Protein 1SSC (pdb70)

GO terms:
  GO:0005515 protein binding (F, IPI)

Foldseek 3Di:
DQDPVNLCCLQAEDQPDQAQDDQCRLQ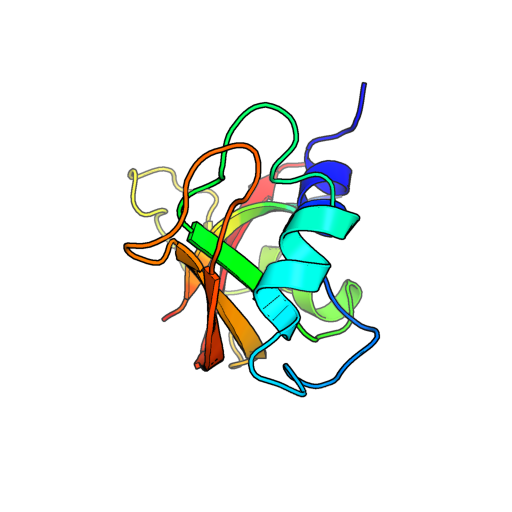VSCVVSCVPVPHAPFKGKHFHDDPVLVVCQQVAAFDADPVRDGQKGKRPFWTWMKMWGFDPPADPPSTDTTIDIDTGIDIDGDDD/DDDDDDDDDDD

Radius of gyration: 14.17 Å; Cα contacts (8 Å, |Δi|>4): 266; chains: 2; bounding box: 30×41×29 Å

Solvent-accessible surface area: 6797 Å² total; per-residue (Å²): 251,84,88,53,33,40,95,3,72,65,26,11,12,5,71,100,52,98,36,22,109,56,92,71,12,0,52,112,27,0,105,82,59,74,18,7,92,133,159,16,48,67,61,3,10,0,0,11,43,55,55,68,75,0,66,43,0,7,95,46,101,84,39,68,8,146,104,52,90,104,34,0,31,37,1,138,71,70,15,15,0,0,26,0,119,63,50,91,99,21,161,108,83,118,22,23,12,135,25,66,70,19,100,82,48,0,17,0,5,1,91,95,155,89,29,4,33,74,23,14,32,35,102

Structure (mmCIF, N/CA/C/O backbone):
data_1SSC
#
_entry.id   1SSC
#
_cell.length_a   30.360
_cell.length_b   38.340
_cell.length_c   53.550
_cell.angle_alpha   90.00
_cell.angle_beta   106.35
_cell.angle_gamma   90.00
#
_symmetry.space_group_name_H-M   'P 1 21 1'
#
loop_
_entity.id
_entity.type
_entity.pdbx_description
1 polymer 'RIBONUCLEASE A'
2 polymer 'RIBONUCLEASE A'
3 non-polymer 'PHOSPHATE ION'
4 water water
#
loop_
_atom_site.group_PDB
_atom_site.id
_atom_site.type_symbol
_atom_site.label_atom_id
_atom_site.label_alt_id
_atom_site.label_comp_id
_atom_site.label_asym_id
_atom_site.label_entity_id
_atom_site.label_seq_id
_atom_site.pdbx_PDB_ins_code
_atom_site.Cartn_x
_atom_site.Cartn_y
_atom_site.Cartn_z
_atom_site.occupancy
_atom_site.B_iso_or_equiv
_atom_site.auth_seq_id
_atom_site.auth_comp_id
_atom_site.auth_asym_id
_atom_site.auth_atom_id
_atom_site.pdbx_PDB_model_num
ATOM 1 N N . LYS A 1 1 ? 16.997 26.826 -1.711 1.00 23.40 1 LYS A N 1
ATOM 2 C CA . LYS A 1 1 ? 17.550 25.557 -1.235 1.00 23.13 1 LYS A CA 1
ATOM 3 C C . LYS A 1 1 ? 18.247 25.870 0.112 1.00 20.32 1 LYS A C 1
ATOM 4 O O . LYS A 1 1 ? 18.536 27.058 0.376 1.00 19.35 1 LYS A O 1
ATOM 10 N N . GLU A 1 2 ? 18.436 24.806 0.864 1.00 17.95 2 GLU A N 1
ATOM 11 C CA . GLU A 1 2 ? 19.114 25.010 2.178 1.00 16.35 2 GLU A CA 1
ATOM 12 C C . GLU A 1 2 ? 20.538 25.512 1.906 1.00 14.91 2 GLU A C 1
ATOM 13 O O . GLU A 1 2 ? 21.189 24.951 1.037 1.00 15.27 2 GLU A O 1
ATOM 19 N N . THR A 1 3 ? 20.936 26.507 2.646 1.00 14.77 3 THR A N 1
ATOM 20 C CA . THR A 1 3 ? 22.275 27.104 2.538 1.00 17.65 3 THR A CA 1
ATOM 21 C C . THR A 1 3 ? 23.299 26.130 3.176 1.00 17.41 3 THR A C 1
ATOM 22 O O . THR A 1 3 ? 22.906 25.298 4.006 1.00 16.05 3 THR A O 1
ATOM 26 N N . ALA A 1 4 ? 24.555 26.279 2.741 1.00 16.77 4 ALA A N 1
ATOM 27 C CA . ALA A 1 4 ? 25.620 25.409 3.297 1.00 15.01 4 ALA A CA 1
ATOM 28 C C . ALA A 1 4 ? 25.756 25.679 4.802 1.00 14.33 4 ALA A C 1
ATOM 29 O O . ALA A 1 4 ? 25.970 24.732 5.570 1.00 14.30 4 ALA A O 1
ATOM 31 N N . ALA A 1 5 ? 25.587 26.922 5.199 1.00 13.41 5 ALA A N 1
ATOM 32 C CA . ALA A 1 5 ? 25.670 27.289 6.615 1.00 14.43 5 ALA A CA 1
ATOM 33 C C . ALA A 1 5 ? 24.540 26.615 7.391 1.00 13.59 5 ALA A C 1
ATOM 34 O O . ALA A 1 5 ? 24.780 26.078 8.476 1.00 14.10 5 ALA A O 1
ATOM 36 N N . ALA A 1 6 ? 23.350 26.670 6.848 1.00 13.82 6 ALA A N 1
ATOM 37 C CA . ALA A 1 6 ? 22.182 26.053 7.507 1.00 12.97 6 ALA A CA 1
ATOM 38 C C . ALA A 1 6 ? 22.326 24.539 7.574 1.00 11.08 6 ALA A C 1
ATOM 39 O O . ALA A 1 6 ? 21.893 23.927 8.567 1.00 11.15 6 ALA A O 1
ATOM 41 N N . LYS A 1 7 ? 22.894 23.948 6.545 1.00 10.04 7 LYS A N 1
ATOM 42 C CA . LYS A 1 7 ? 23.119 22.511 6.455 1.00 11.13 7 LYS A CA 1
ATOM 43 C C . LYS A 1 7 ? 24.097 22.102 7.582 1.00 10.26 7 LYS A C 1
ATOM 44 O O . LYS A 1 7 ? 23.977 21.043 8.211 1.00 8.20 7 LYS A O 1
ATOM 50 N N . PHE A 1 8 ? 25.040 23.017 7.792 1.00 9.74 8 PHE A N 1
ATOM 51 C CA . PHE A 1 8 ? 26.050 22.764 8.889 1.00 10.25 8 PHE A CA 1
ATOM 52 C C . PHE A 1 8 ? 25.330 22.692 10.234 1.00 8.81 8 PHE A C 1
ATOM 53 O O . PHE A 1 8 ? 25.612 21.742 10.984 1.00 9.70 8 PHE A O 1
ATOM 61 N 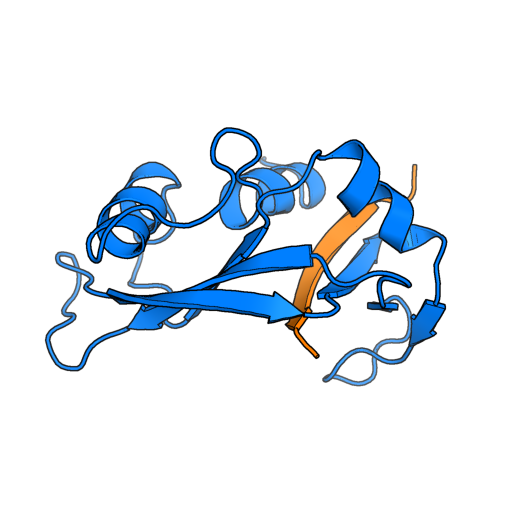N . GLU A 1 9 ? 24.470 23.651 10.514 1.00 8.71 9 GLU A N 1
ATOM 62 C CA . GLU A 1 9 ? 23.756 23.618 11.814 1.00 9.61 9 GLU A CA 1
ATOM 63 C C . GLU A 1 9 ? 22.925 22.380 11.989 1.00 9.26 9 GLU A C 1
ATOM 64 O O . GLU A 1 9 ? 22.866 21.723 13.040 1.00 9.10 9 GLU A O 1
ATOM 70 N N . ARG A 1 10 ? 22.204 22.013 10.903 1.00 8.06 10 ARG A N 1
ATOM 71 C CA . ARG A 1 10 ? 21.345 20.834 10.942 1.00 8.27 10 ARG A CA 1
ATOM 72 C C . ARG A 1 10 ? 22.119 19.553 11.126 1.00 7.66 10 ARG A C 1
ATOM 73 O O . ARG A 1 10 ? 21.692 18.680 11.896 1.00 9.45 10 ARG A O 1
A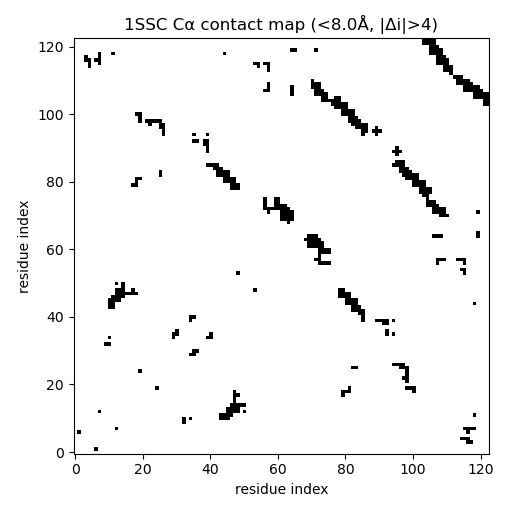TOM 81 N N . GLN A 1 11 ? 23.230 19.371 10.439 1.00 7.66 11 GLN A N 1
ATOM 82 C CA . GLN A 1 11 ? 23.991 18.184 10.481 1.00 8.08 11 GLN A CA 1
ATOM 83 C C . GLN A 1 11 ? 24.893 18.054 11.725 1.00 7.83 11 GLN A C 1
ATOM 84 O O . GLN A 1 11 ? 25.163 16.934 12.047 1.00 8.22 11 GLN A O 1
ATOM 90 N N . HIS A 1 12 ? 25.288 19.193 12.268 1.00 8.54 12 HIS A N 1
ATOM 91 C CA . HIS A 1 12 ? 26.256 19.124 13.360 1.00 8.97 12 HIS A CA 1
ATOM 92 C C . HIS A 1 12 ? 26.031 19.892 14.606 1.00 9.52 12 HIS A C 1
ATOM 93 O O . HIS A 1 12 ? 26.904 19.636 15.562 1.00 11.07 12 HIS A O 1
ATOM 100 N N . MET A 1 13 ? 25.073 20.736 14.724 1.00 7.78 13 MET A N 1
ATOM 101 C CA . MET A 1 13 ? 24.964 21.487 16.019 1.00 9.91 13 MET A CA 1
ATOM 102 C C . MET A 1 13 ? 23.969 20.920 16.963 1.00 10.07 13 MET A C 1
ATOM 103 O O . MET A 1 13 ? 22.867 20.587 16.514 1.00 12.58 13 MET A O 1
ATOM 108 N N . ASP A 1 14 ? 24.291 20.791 18.260 1.00 10.18 14 ASP A N 1
ATOM 109 C CA . ASP A 1 14 ? 23.318 20.301 19.215 1.00 10.54 14 ASP A CA 1
ATOM 110 C C . ASP A 1 14 ? 23.526 21.092 20.538 1.00 11.40 14 ASP A C 1
ATOM 111 O O . ASP A 1 14 ? 24.013 20.489 21.476 1.00 10.83 14 ASP A O 1
ATOM 116 N N . SER A 1 15 ? 23.128 22.322 20.508 1.00 12.43 15 SER A N 1
ATOM 117 C CA . SER A 1 15 ? 23.242 23.178 21.696 1.00 13.62 15 SER A CA 1
ATOM 118 C C . SER A 1 15 ? 22.218 22.881 22.757 1.00 14.80 15 SER A C 1
ATOM 119 O O . SER A 1 15 ? 22.279 23.637 23.771 1.00 16.97 15 SER A O 1
ATOM 122 N N . SER A 1 16 ? 21.325 21.955 22.644 1.00 15.73 16 SER A N 1
ATOM 123 C CA . SER A 1 16 ? 20.290 21.676 23.639 1.00 18.06 16 SER A CA 1
ATOM 124 C C . SER A 1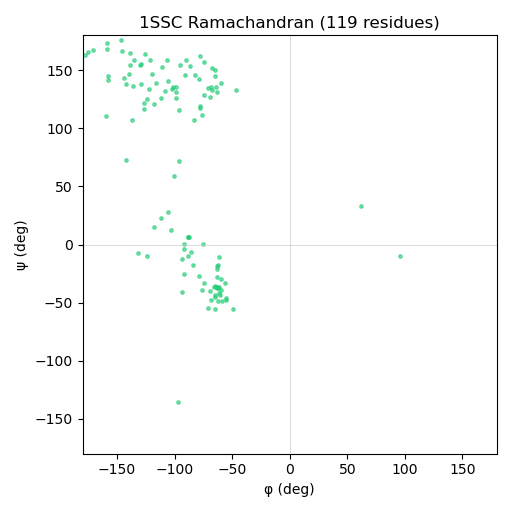 16 ? 20.654 20.629 24.677 1.00 17.06 16 SER A C 1
ATOM 125 O O . SER A 1 16 ? 19.870 20.315 25.606 1.00 19.54 16 SER A O 1
ATOM 128 N N . THR A 1 17 ? 21.794 20.046 24.534 1.00 16.54 17 THR A N 1
ATOM 129 C CA . THR A 1 17 ? 22.318 19.018 25.391 1.00 16.42 17 THR A CA 1
ATOM 130 C C . THR A 1 17 ? 23.804 19.284 25.582 1.00 16.36 17 THR A C 1
ATOM 131 O O . THR A 1 17 ? 24.458 19.820 24.659 1.00 13.96 17 THR A O 1
ATOM 135 N N . SER A 1 18 ? 24.316 18.933 26.785 1.00 15.64 18 SER A N 1
ATOM 136 C CA . SER A 1 18 ? 25.748 19.144 26.997 1.00 17.60 18 SER A CA 1
ATOM 137 C C . SER A 1 18 ? 26.605 18.016 26.480 1.00 16.10 18 SER A C 1
ATOM 138 O O . SER A 1 18 ? 27.823 18.176 26.254 1.00 15.72 18 SER A O 1
ATOM 141 N N . ALA A 1 19 ? 25.982 16.879 26.257 1.00 16.38 19 ALA A N 1
ATOM 142 C CA . ALA A 1 19 ? 26.679 15.672 25.778 1.00 16.03 19 ALA A CA 1
ATOM 143 C C . ALA A 1 19 ? 25.623 14.594 25.516 1.00 16.39 19 ALA A C 1
ATOM 144 O O . ALA A 1 19 ? 24.480 14.776 25.984 1.00 16.24 19 ALA A O 1
ATOM 146 N N . ALA A 1 20 ? 25.991 13.555 24.831 1.00 15.82 20 ALA A N 1
ATOM 147 C CA . ALA A 1 20 ? 25.028 12.461 24.539 1.00 17.52 20 ALA A CA 1
ATOM 148 C C . ALA A 1 20 ? 24.625 11.847 25.873 1.00 19.69 20 ALA A C 1
ATOM 149 O O . ALA A 1 20 ? 25.503 11.509 26.692 1.00 20.17 20 ALA A O 1
ATOM 151 N N . SER A 1 21 ? 23.329 11.688 26.082 1.00 21.41 21 SER A N 1
ATOM 152 C CA . SER A 1 21 ? 22.837 11.119 27.349 1.00 23.29 21 SER A CA 1
ATOM 153 C C . SER A 1 21 ? 22.597 9.634 27.382 1.00 22.19 21 SER A C 1
ATOM 154 O O . SER A 1 21 ? 22.378 9.076 28.489 1.00 23.65 21 SER A O 1
ATOM 157 N N . SER A 1 22 ? 22.589 8.954 26.264 1.00 20.60 22 SER A N 1
ATOM 158 C CA . SER A 1 22 ? 22.338 7.510 26.240 1.00 18.72 22 SER A CA 1
ATOM 159 C C . SER A 1 22 ? 22.895 6.946 24.947 1.00 18.70 22 SER A C 1
ATOM 160 O O . SER A 1 22 ? 23.227 7.729 24.043 1.00 18.42 22 SER A O 1
ATOM 163 N N . SER A 1 23 ? 22.936 5.616 24.933 1.00 17.50 23 SER A N 1
ATOM 164 C CA . SER A 1 23 ? 23.446 4.901 23.774 1.00 16.75 23 SER A CA 1
ATOM 165 C C . SER A 1 23 ? 22.558 5.170 22.539 1.00 15.38 23 SER A C 1
ATOM 166 O O . SER A 1 23 ? 23.091 4.930 21.444 1.00 15.90 23 SER A O 1
ATOM 169 N N . ASN A 1 24 ? 21.354 5.626 22.727 1.00 14.22 24 ASN A N 1
ATOM 170 C CA . ASN A 1 24 ? 20.425 5.901 21.639 1.00 15.07 24 ASN A CA 1
ATOM 171 C C . ASN A 1 24 ? 20.523 7.272 20.991 1.00 12.99 24 ASN A C 1
ATOM 172 O O . ASN A 1 24 ? 19.826 7.559 20.001 1.00 12.12 24 ASN A O 1
ATOM 177 N N . TYR A 1 25 ? 21.332 8.121 21.543 1.00 12.49 25 TYR A N 1
ATOM 178 C CA . TYR A 1 25 ? 21.481 9.498 21.010 1.00 10.96 25 TYR A CA 1
ATOM 179 C C . TYR A 1 25 ? 21.710 9.523 19.507 1.00 10.40 25 TYR A C 1
ATOM 180 O O . TYR A 1 25 ? 20.916 10.205 18.823 1.00 10.38 25 TYR A O 1
ATOM 189 N N . CYS A 1 26 ? 22.688 8.862 18.974 1.00 9.64 26 CYS A N 1
ATOM 190 C CA . CYS A 1 26 ? 23.021 8.869 17.546 1.00 10.40 26 CYS A CA 1
ATOM 191 C C . CYS A 1 26 ? 21.840 8.389 16.727 1.00 10.79 26 CYS A C 1
ATOM 192 O O . CYS A 1 26 ? 21.483 9.076 15.730 1.00 9.58 26 CYS A O 1
ATOM 195 N N . ASN A 1 27 ? 21.266 7.285 17.119 1.00 11.11 27 ASN A N 1
ATOM 196 C CA . ASN A 1 27 ? 20.104 6.731 16.405 1.00 12.27 27 ASN A CA 1
ATOM 197 C C . ASN A 1 27 ? 18.994 7.768 16.307 1.00 12.91 27 ASN A C 1
ATOM 198 O O . ASN A 1 27 ? 18.444 7.938 15.200 1.00 13.57 27 ASN A O 1
ATOM 203 N N . GLN A 1 28 ? 18.675 8.414 17.414 1.00 12.10 28 GLN A N 1
ATOM 204 C CA . GLN A 1 28 ? 17.627 9.412 17.445 1.00 14.23 28 GLN A CA 1
ATOM 205 C C . GLN A 1 28 ? 18.008 10.673 16.662 1.00 13.63 28 GLN A C 1
ATOM 206 O O . GLN A 1 28 ? 17.172 11.158 15.846 1.00 14.98 28 GLN A O 1
ATOM 212 N N . MET A 1 29 ? 19.180 11.206 16.863 1.00 12.19 29 MET A N 1
ATOM 213 C CA . MET A 1 29 ? 19.605 12.440 16.191 1.00 12.22 29 MET A CA 1
ATOM 214 C C . MET A 1 29 ? 19.843 12.308 14.711 1.00 12.40 29 MET A C 1
ATOM 215 O O . MET A 1 29 ? 19.462 13.242 13.970 1.00 11.59 29 MET A O 1
ATOM 220 N N . MET A 1 30 ? 20.434 11.216 14.276 1.00 11.54 30 MET A N 1
ATOM 221 C CA . MET A 1 30 ? 20.689 11.035 12.829 1.00 11.86 30 MET A CA 1
ATOM 222 C C . MET A 1 30 ? 19.346 11.013 12.076 1.00 12.63 30 MET A C 1
ATOM 223 O O . MET A 1 30 ? 19.266 11.504 10.953 1.00 12.31 30 MET A O 1
ATOM 228 N N . LYS A 1 31 ? 18.381 10.407 12.726 1.00 12.48 31 LYS A N 1
ATOM 229 C CA . LYS A 1 31 ? 17.035 10.276 12.151 1.00 14.91 31 LYS A CA 1
ATOM 230 C C . LYS A 1 31 ? 16.316 11.615 12.113 1.00 14.62 31 LYS A C 1
ATOM 231 O O . LYS A 1 31 ? 15.870 12.070 11.043 1.00 13.99 31 LYS A O 1
ATOM 237 N N . SER A 1 32 ? 16.234 12.248 13.267 1.00 14.51 32 SER A N 1
ATOM 238 C CA . SER A 1 32 ? 15.541 13.534 13.414 1.00 15.15 32 SER A CA 1
ATOM 239 C C . SER A 1 32 ? 16.151 14.660 12.627 1.00 13.84 32 SER A C 1
ATOM 240 O O . SER A 1 32 ? 15.407 15.611 12.258 1.00 14.39 32 SER A O 1
ATOM 243 N N . ARG A 1 33 ? 17.427 14.622 12.367 1.00 12.68 33 ARG A N 1
ATOM 244 C CA . ARG A 1 33 ? 18.099 15.676 11.597 1.00 12.20 33 ARG A CA 1
ATOM 245 C C . ARG A 1 33 ? 18.041 15.346 10.107 1.00 12.45 33 ARG A C 1
ATOM 246 O O . ARG A 1 33 ? 18.673 16.050 9.336 1.00 12.88 33 ARG A O 1
ATOM 254 N N . ASN A 1 34 ? 17.298 14.289 9.783 1.00 12.56 34 ASN A N 1
ATOM 255 C CA . ASN A 1 34 ? 17.150 13.908 8.373 1.00 15.35 34 ASN A CA 1
ATOM 256 C C . ASN A 1 34 ? 18.440 13.533 7.701 1.00 15.73 34 ASN A C 1
ATOM 257 O O . ASN A 1 34 ? 18.603 13.731 6.471 1.00 16.34 34 ASN A O 1
ATOM 262 N N . LEU A 1 35 ? 19.368 12.939 8.447 1.00 14.67 35 LEU A N 1
ATOM 263 C CA . LEU A 1 35 ? 20.652 12.546 7.823 1.00 15.01 35 LEU A CA 1
ATOM 264 C C . LEU A 1 35 ? 20.584 11.160 7.224 1.00 15.42 35 LEU A C 1
ATOM 265 O O . LEU A 1 35 ? 21.549 10.781 6.511 1.00 16.42 35 LEU A O 1
ATOM 270 N N . THR A 1 36 ? 19.519 10.466 7.514 1.00 14.60 36 THR A N 1
ATOM 271 C CA . THR A 1 36 ? 19.351 9.082 7.002 1.00 16.85 36 THR A CA 1
ATOM 272 C C . THR A 1 36 ? 18.229 9.008 5.978 1.00 17.09 36 THR A C 1
ATOM 273 O O . THR A 1 36 ? 17.702 7.897 5.789 1.00 17.82 36 THR A O 1
ATOM 277 N N . LYS A 1 37 ? 17.925 10.155 5.375 1.00 19.12 37 LYS A N 1
ATOM 278 C CA . LYS A 1 37 ? 16.842 10.178 4.384 1.00 21.15 37 LYS A CA 1
ATOM 279 C C . LYS A 1 37 ? 17.105 9.362 3.139 1.00 18.67 37 LYS A C 1
ATOM 280 O O . LYS A 1 37 ? 16.219 8.506 2.902 1.00 20.03 37 LYS A O 1
ATOM 286 N N . ASP A 1 38 ? 18.156 9.550 2.414 1.00 17.58 38 ASP A N 1
ATOM 287 C CA . ASP A 1 38 ? 18.423 8.785 1.192 1.00 16.97 38 ASP A CA 1
ATOM 288 C C . ASP A 1 38 ? 19.248 7.526 1.366 1.00 16.51 38 ASP A C 1
ATOM 289 O O . ASP A 1 38 ? 19.179 6.576 0.565 1.00 15.81 38 ASP A O 1
ATOM 294 N N . ARG A 1 39 ? 20.045 7.525 2.409 1.00 15.39 39 ARG A N 1
ATOM 295 C CA . ARG A 1 39 ? 20.953 6.447 2.767 1.00 14.99 39 ARG A CA 1
ATOM 296 C C . ARG A 1 39 ? 21.519 6.745 4.168 1.00 13.73 39 ARG A C 1
ATOM 297 O O . ARG A 1 39 ? 21.369 7.874 4.662 1.00 13.43 39 ARG A O 1
ATOM 305 N N . CYS A 1 40 ? 22.151 5.751 4.749 1.00 13.80 40 CYS A N 1
ATOM 306 C CA . CYS A 1 40 ? 22.745 5.932 6.093 1.00 13.85 40 CYS A CA 1
ATOM 307 C C . CYS A 1 40 ? 24.044 6.705 5.948 1.00 14.61 40 CYS A C 1
ATOM 308 O O . CYS A 1 40 ? 24.942 6.161 5.275 1.00 15.18 40 CYS A O 1
ATOM 311 N N . LYS A 1 41 ? 24.098 7.887 6.537 1.00 16.01 41 LYS A N 1
ATOM 312 C CA . LYS A 1 41 ? 25.397 8.665 6.472 1.00 17.06 41 LYS A CA 1
ATOM 313 C C . LYS A 1 41 ? 26.277 7.780 7.370 1.00 16.40 41 LYS A C 1
ATOM 314 O O . LYS A 1 41 ? 25.782 7.483 8.486 1.00 17.50 41 LYS A O 1
ATOM 320 N N . PRO A 1 42 ? 27.436 7.342 6.940 1.00 14.86 42 PRO A N 1
ATOM 321 C CA . PRO A 1 42 ? 28.279 6.464 7.692 1.00 14.16 42 PRO A CA 1
ATOM 322 C C . PRO A 1 42 ? 28.863 6.987 8.978 1.00 14.56 42 PRO A C 1
ATOM 323 O O . PRO A 1 42 ? 29.005 6.183 9.936 1.00 15.64 42 PRO A O 1
ATOM 327 N N . VAL A 1 43 ? 29.201 8.222 9.034 1.00 13.66 43 VAL A N 1
ATOM 328 C CA . VAL A 1 43 ? 29.796 8.908 10.178 1.00 13.73 43 VAL A CA 1
ATOM 329 C C . VAL A 1 43 ? 29.282 10.337 10.278 1.00 12.89 43 VAL A C 1
ATOM 330 O O . VAL A 1 43 ? 29.106 10.982 9.217 1.00 14.30 43 VAL A O 1
ATOM 334 N N . ASN A 1 44 ? 29.079 10.817 11.471 1.00 11.39 44 ASN A N 1
ATOM 335 C CA . ASN A 1 44 ? 28.621 12.179 11.694 1.00 10.88 44 ASN A CA 1
ATOM 336 C C . ASN A 1 44 ? 28.991 12.626 13.114 1.00 10.85 44 ASN A C 1
ATOM 337 O O . ASN A 1 44 ? 28.956 11.752 13.971 1.00 12.93 44 ASN A O 1
ATOM 342 N N . THR A 1 45 ? 29.319 13.875 13.269 1.00 9.41 45 THR A N 1
ATOM 343 C CA . THR A 1 45 ? 29.670 14.430 14.562 1.00 10.07 45 THR A CA 1
ATOM 344 C C . THR A 1 45 ? 28.729 15.612 14.924 1.00 9.97 45 THR A C 1
ATOM 345 O O . THR A 1 45 ? 28.502 16.518 14.103 1.00 9.81 45 THR A O 1
ATOM 349 N N . PHE A 1 46 ? 28.265 15.583 16.147 1.00 8.98 46 PHE A N 1
ATOM 350 C CA . PHE A 1 46 ? 27.417 16.640 16.700 1.00 8.92 46 PHE A CA 1
ATOM 351 C C . PHE A 1 46 ? 28.274 17.475 17.693 1.00 9.59 46 PHE A C 1
ATOM 352 O O . PHE A 1 46 ? 29.077 16.856 18.400 1.00 10.21 46 PHE A O 1
ATOM 360 N N . VAL A 1 47 ? 28.082 18.754 17.689 1.00 9.28 47 VAL A N 1
ATOM 361 C CA . VAL A 1 47 ? 28.852 19.645 18.627 1.00 9.77 47 VAL A CA 1
ATOM 362 C C . VAL A 1 47 ? 27.851 20.193 19.644 1.00 10.39 47 VAL A C 1
ATOM 363 O O . VAL A 1 47 ? 26.837 20.794 19.274 1.00 11.02 47 VAL A O 1
ATOM 367 N N . HIS A 1 48 ? 28.130 20.014 20.921 1.00 10.23 48 HIS A N 1
ATOM 368 C CA . HIS A 1 48 ? 27.290 20.450 22.023 1.00 10.93 48 HIS A CA 1
ATOM 369 C C . HIS A 1 48 ? 27.765 21.746 22.667 1.00 11.95 48 HIS A C 1
ATOM 370 O O . HIS A 1 48 ? 28.063 21.766 23.872 1.00 13.46 48 HIS A O 1
ATOM 377 N N . GLU A 1 49 ? 27.825 22.766 21.880 1.00 12.73 49 GLU A N 1
ATOM 378 C CA . GLU A 1 49 ? 28.259 24.103 22.209 1.00 12.90 49 GLU A CA 1
ATOM 379 C C . GLU A 1 49 ? 27.357 25.117 21.562 1.00 12.49 49 GLU A C 1
ATOM 380 O O . GLU A 1 49 ? 26.602 24.783 20.610 1.00 12.80 49 GLU A O 1
ATOM 386 N N . SER A 1 50 ? 27.446 26.351 22.032 1.00 13.62 50 SER A N 1
ATOM 387 C CA . SER A 1 50 ? 26.586 27.417 21.406 1.00 13.65 50 SER A CA 1
ATOM 388 C C . SER A 1 50 ? 27.081 27.630 19.971 1.00 12.92 50 SER A C 1
ATOM 389 O O . SER A 1 50 ? 28.256 27.427 19.651 1.00 12.09 50 SER A O 1
ATOM 392 N N . LEU A 1 51 ? 26.132 28.045 19.144 1.00 12.54 51 LEU A N 1
ATOM 393 C CA . LEU A 1 51 ? 26.452 28.299 17.730 1.00 12.73 51 LEU A CA 1
ATOM 394 C C . LEU A 1 51 ? 27.484 29.387 17.624 1.00 12.70 51 LEU A C 1
ATOM 395 O O . LEU A 1 51 ? 28.395 29.258 16.786 1.00 13.78 51 LEU A O 1
ATOM 400 N N . ALA A 1 52 ? 27.372 30.461 18.431 1.00 12.20 52 ALA A N 1
ATOM 401 C CA . ALA A 1 52 ? 28.350 31.553 18.412 1.00 10.67 52 ALA A CA 1
ATOM 402 C C . ALA A 1 52 ? 29.763 31.024 18.640 1.00 10.67 52 ALA A C 1
ATOM 403 O O . ALA A 1 52 ? 30.695 31.418 17.894 1.00 11.47 52 ALA A O 1
ATOM 405 N N . ASP A 1 53 ? 29.962 30.149 19.615 1.00 9.05 53 ASP A N 1
ATOM 406 C CA . ASP A 1 53 ? 31.265 29.558 19.906 1.00 10.40 53 ASP A CA 1
ATOM 407 C C . ASP A 1 53 ? 31.814 28.784 18.699 1.00 10.45 53 ASP A C 1
ATOM 408 O O . ASP A 1 53 ? 33.036 28.840 18.456 1.00 12.19 53 ASP A O 1
ATOM 413 N N . VAL A 1 54 ? 30.934 28.095 18.002 1.00 10.00 54 VAL A N 1
ATOM 414 C CA . VAL A 1 54 ? 31.386 27.322 16.819 1.00 9.01 54 VAL A CA 1
ATOM 415 C C . VAL A 1 54 ? 31.635 28.270 15.664 1.00 8.87 54 VAL A C 1
ATOM 416 O O . VAL A 1 54 ? 32.611 28.018 14.961 1.00 9.10 54 VAL A O 1
ATOM 420 N N . GLN A 1 55 ? 30.790 29.270 15.513 1.00 9.38 55 GLN A N 1
ATOM 421 C CA . GLN A 1 55 ? 31.020 30.254 14.431 1.00 10.81 55 GLN A CA 1
ATOM 422 C C . GLN A 1 55 ? 32.355 30.945 14.671 1.00 12.00 55 GLN A C 1
ATOM 423 O O . GLN A 1 55 ? 33.041 31.249 13.699 1.00 13.80 55 GLN A O 1
ATOM 429 N N . ALA A 1 56 ? 32.714 31.206 15.942 1.00 12.49 56 ALA A N 1
ATOM 430 C CA . ALA A 1 56 ? 34.007 31.897 16.194 1.00 12.44 56 ALA A CA 1
ATOM 431 C C . ALA A 1 56 ? 35.226 31.121 15.730 1.00 11.61 56 ALA A C 1
ATOM 432 O O . ALA A 1 56 ? 36.323 31.728 15.629 1.00 11.19 56 ALA A O 1
ATOM 434 N N . VAL A 1 57 ? 35.060 29.826 15.500 1.00 10.70 57 VAL A N 1
ATOM 435 C CA . VAL A 1 57 ? 36.209 29.007 15.057 1.00 10.44 57 VAL A CA 1
ATOM 436 C C . VAL A 1 57 ? 36.727 29.568 13.747 1.00 10.22 57 VAL A C 1
ATOM 437 O O . VAL A 1 57 ? 37.946 29.463 13.524 1.00 10.92 57 VAL A O 1
ATOM 441 N N . CYS A 1 58 ? 35.891 30.175 12.934 1.00 11.02 58 CYS A N 1
ATOM 442 C CA . CYS A 1 58 ? 36.322 30.736 11.648 1.00 13.43 58 CYS A CA 1
ATOM 443 C C . CYS A 1 58 ? 37.355 31.837 11.753 1.00 14.67 58 CYS A C 1
ATOM 444 O O . CYS A 1 58 ? 37.884 32.187 10.672 1.00 16.20 58 CYS A O 1
ATOM 447 N N . SER A 1 59 ? 37.602 32.319 12.931 1.00 16.12 59 SER A N 1
ATOM 448 C CA . SER A 1 59 ? 38.626 33.368 13.173 1.00 17.39 59 SER A CA 1
ATOM 449 C C . SER A 1 59 ? 39.725 32.834 14.089 1.00 16.98 59 SER A C 1
ATOM 450 O O . SER A 1 59 ? 40.527 33.626 14.629 1.00 18.18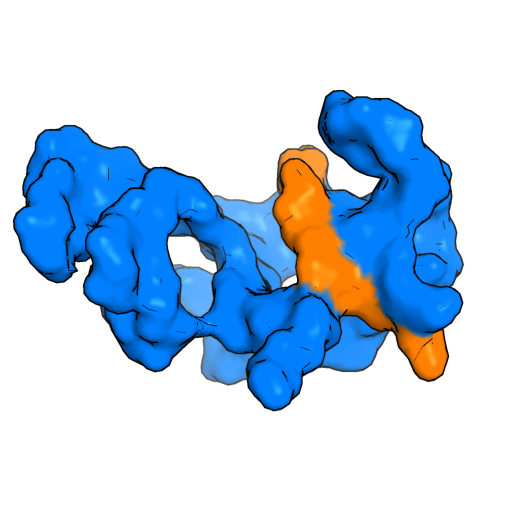 59 SER A O 1
ATOM 453 N N . GLN A 1 60 ? 39.817 31.532 14.283 1.00 15.22 60 GLN A N 1
ATOM 454 C CA . GLN A 1 60 ? 40.855 30.951 15.163 1.00 14.03 60 GLN A CA 1
ATOM 455 C C . GLN A 1 60 ? 42.029 30.477 14.348 1.00 14.91 60 GLN A C 1
ATOM 456 O O . GLN A 1 60 ? 42.478 31.197 13.407 1.00 16.58 60 GLN A O 1
ATOM 462 N N . LYS A 1 61 ? 42.566 29.324 14.599 1.00 14.75 61 LYS A N 1
ATOM 463 C CA . LYS A 1 61 ? 43.731 28.780 13.933 1.00 16.02 61 LYS A CA 1
ATOM 464 C C . LYS A 1 61 ? 43.525 28.236 12.545 1.00 15.70 61 LYS A C 1
ATOM 465 O O . LYS A 1 61 ? 42.879 27.178 12.431 1.00 15.42 61 LYS A O 1
ATOM 471 N N . ASN A 1 62 ? 44.079 28.904 11.565 1.00 15.71 62 ASN A N 1
ATOM 472 C CA . ASN A 1 62 ? 43.986 28.512 10.149 1.00 16.15 62 ASN A CA 1
ATOM 473 C C . ASN A 1 62 ? 44.911 27.316 9.914 1.00 16.33 62 ASN A C 1
ATOM 474 O O . ASN A 1 62 ? 46.079 27.357 10.284 1.00 16.73 62 ASN A O 1
ATOM 479 N N . VAL A 1 63 ? 44.338 26.289 9.311 1.00 14.58 63 VAL A N 1
ATOM 480 C CA . VAL A 1 63 ? 45.028 25.046 9.024 1.00 14.05 63 VAL A CA 1
ATOM 481 C C . VAL A 1 63 ? 44.500 24.457 7.702 1.00 13.59 63 VAL A C 1
ATOM 482 O O . VAL A 1 63 ? 43.473 24.884 7.177 1.00 12.69 63 VAL A O 1
ATOM 486 N N . ALA A 1 64 ? 45.275 23.501 7.256 1.00 12.80 64 ALA A N 1
ATOM 487 C CA . ALA A 1 64 ? 44.907 22.789 5.996 1.00 13.37 64 ALA A CA 1
ATOM 488 C C . ALA A 1 64 ? 43.823 21.777 6.353 1.00 12.23 64 ALA A C 1
ATOM 489 O O . ALA A 1 64 ? 43.825 21.132 7.434 1.00 12.52 64 ALA A O 1
ATOM 491 N N . CYS A 1 65 ? 42.887 21.630 5.458 1.00 11.69 65 CYS A N 1
ATOM 492 C CA . CYS A 1 65 ? 41.792 20.655 5.588 1.00 11.36 65 CYS A CA 1
ATOM 493 C C . CYS A 1 65 ? 42.461 19.303 5.198 1.00 11.52 65 CYS A C 1
ATOM 494 O O . CYS A 1 65 ? 43.520 19.333 4.595 1.00 11.20 65 CYS A O 1
ATOM 497 N N . LYS A 1 66 ? 41.787 18.269 5.579 1.00 12.87 66 LYS A N 1
ATOM 498 C CA . LYS A 1 66 ? 42.341 16.907 5.269 1.00 16.24 66 LYS A CA 1
ATOM 499 C C . LYS A 1 66 ? 42.572 16.778 3.783 1.00 17.08 66 LYS A C 1
ATOM 500 O O . LYS A 1 66 ? 43.572 16.106 3.377 1.00 17.52 66 LYS A O 1
ATOM 506 N N . ASN A 1 67 ? 41.761 17.394 2.935 1.00 16.51 67 ASN A N 1
ATOM 507 C CA . ASN A 1 67 ? 41.929 17.302 1.478 1.00 16.94 67 ASN A CA 1
ATOM 508 C C . ASN A 1 67 ? 42.876 18.350 0.905 1.00 16.73 67 ASN A C 1
ATOM 509 O O . ASN A 1 67 ? 42.989 18.445 -0.347 1.00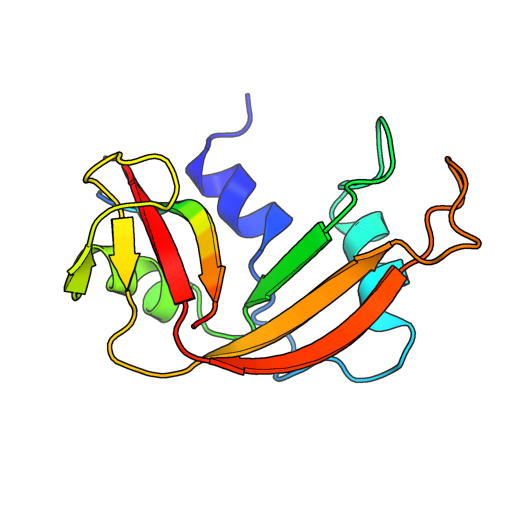 16.57 67 ASN A O 1
ATOM 514 N N . GLY A 1 68 ? 43.545 19.129 1.736 1.00 14.12 68 GLY A N 1
ATOM 515 C CA . GLY A 1 68 ? 44.506 20.122 1.247 1.00 13.58 68 GLY A CA 1
ATOM 516 C C . GLY A 1 68 ? 44.013 21.517 1.069 1.00 14.49 68 GLY A C 1
ATOM 517 O O . GLY A 1 68 ? 44.805 22.466 0.825 1.00 14.99 68 GLY A O 1
ATOM 518 N N . GLN A 1 69 ? 42.697 21.712 1.164 1.00 15.65 69 GLN A N 1
ATOM 519 C CA . GLN A 1 69 ? 42.104 23.057 1.036 1.00 16.48 69 GLN A CA 1
ATOM 520 C C . GLN A 1 69 ? 42.642 23.834 2.251 1.00 16.36 69 GLN A C 1
ATOM 521 O O . GLN A 1 69 ? 42.874 23.277 3.333 1.00 16.01 69 GLN A O 1
ATOM 527 N N . THR A 1 70 ? 42.756 25.095 2.032 1.00 14.86 70 THR A N 1
ATOM 528 C CA . THR A 1 70 ? 43.279 26.066 2.980 1.00 15.47 70 THR A CA 1
ATOM 529 C C . THR A 1 70 ? 42.356 26.942 3.707 1.00 14.21 70 THR A C 1
ATOM 530 O O . THR A 1 70 ? 42.768 27.905 4.389 1.00 15.65 70 THR A O 1
ATOM 534 N N . ASN A 1 71 ? 41.055 26.674 3.685 1.00 14.29 71 ASN A N 1
ATOM 535 C CA . ASN A 1 71 ? 40.038 27.457 4.408 1.00 14.10 71 ASN A CA 1
ATOM 536 C C . ASN A 1 71 ? 39.498 26.743 5.651 1.00 14.48 71 ASN A C 1
ATOM 537 O O . ASN A 1 71 ? 38.351 26.989 6.050 1.00 13.51 71 ASN A O 1
ATOM 542 N N . CYS A 1 72 ? 40.300 25.879 6.269 1.00 14.12 72 CYS A N 1
ATOM 543 C CA . CYS A 1 72 ? 39.949 25.162 7.495 1.00 12.46 72 CYS A CA 1
ATOM 544 C C . CYS A 1 72 ? 40.519 25.972 8.694 1.00 12.74 72 CYS A C 1
ATOM 545 O O . CYS A 1 72 ? 41.483 26.754 8.622 1.00 12.19 72 CYS A O 1
ATOM 548 N N . TYR A 1 73 ? 39.865 25.781 9.816 1.00 12.13 73 TYR A N 1
ATOM 549 C CA . TYR A 1 73 ? 40.196 26.436 11.089 1.00 11.73 73 TYR A CA 1
ATOM 550 C C . TYR A 1 73 ? 39.972 25.431 12.217 1.00 12.17 73 TYR A C 1
ATOM 551 O O . TYR A 1 73 ? 38.988 24.686 12.222 1.00 11.46 73 TYR A O 1
ATOM 560 N N . GLN A 1 74 ? 40.912 25.460 13.132 1.00 12.18 74 GLN A N 1
ATOM 561 C CA . GLN A 1 74 ? 40.941 24.587 14.316 1.00 12.54 74 GLN A CA 1
ATOM 562 C C . GLN A 1 74 ? 40.619 25.390 15.568 1.00 11.75 74 GLN A C 1
ATOM 563 O O . GLN A 1 74 ? 41.196 26.492 15.748 1.00 12.81 74 GLN A O 1
ATOM 569 N N . SER A 1 75 ? 39.725 24.877 16.371 1.00 12.00 75 SER A N 1
ATOM 570 C CA . SER A 1 75 ? 39.314 25.596 17.589 1.00 13.08 75 SER A CA 1
ATOM 571 C C . SER A 1 75 ? 40.536 25.676 18.529 1.00 14.86 75 SER A C 1
ATOM 572 O O . SER A 1 75 ? 41.331 24.719 18.561 1.00 14.99 75 SER A O 1
ATOM 575 N N . TYR A 1 76 ? 40.577 26.800 19.223 1.00 16.94 76 TYR A N 1
ATOM 576 C CA . TYR A 1 76 ? 41.675 27.016 20.214 1.00 18.98 76 TYR A CA 1
ATOM 577 C C . TYR A 1 76 ? 41.382 26.148 21.435 1.00 20.09 76 TYR A C 1
ATOM 578 O O . TYR A 1 76 ? 42.310 25.640 22.100 1.00 22.27 76 TYR A O 1
ATOM 587 N N . SER A 1 77 ? 40.120 25.972 21.714 1.00 19.87 77 SER A N 1
ATOM 588 C CA . SER A 1 77 ? 39.588 25.189 22.828 1.00 20.57 77 SER A CA 1
ATOM 589 C C . SER A 1 77 ? 38.972 23.866 22.389 1.00 19.12 77 SER A C 1
ATOM 590 O O . SER A 1 77 ? 38.635 23.660 21.214 1.00 17.17 77 SER A O 1
ATOM 593 N N . THR A 1 78 ? 38.873 22.938 23.350 1.00 16.99 78 THR A N 1
ATOM 594 C CA . THR A 1 78 ? 38.284 21.629 23.093 1.00 15.78 78 THR A CA 1
ATOM 595 C C . THR A 1 78 ? 36.761 21.891 23.324 1.00 14.59 78 THR A C 1
ATOM 596 O O . THR A 1 78 ? 36.383 22.808 24.050 1.00 12.61 78 THR A O 1
ATOM 600 N N . MET A 1 79 ? 36.000 21.050 22.633 1.00 13.61 79 MET A N 1
ATOM 601 C CA . MET A 1 79 ? 34.534 21.129 22.684 1.00 12.15 79 MET A CA 1
ATOM 602 C C . MET A 1 79 ? 33.874 19.795 22.987 1.00 11.64 79 MET A C 1
ATOM 603 O O . MET A 1 79 ? 34.445 18.769 22.729 1.00 11.92 79 MET A O 1
ATOM 608 N N . SER A 1 80 ? 32.687 19.806 23.533 1.00 10.72 80 SER A N 1
ATOM 609 C CA . SER A 1 80 ? 31.934 18.630 23.856 1.00 10.84 80 SER A CA 1
ATOM 610 C C . SER A 1 80 ? 31.333 18.159 22.481 1.00 11.45 80 SER A C 1
ATOM 611 O O . SER A 1 80 ? 30.658 18.948 21.848 1.00 11.53 80 SER A O 1
ATOM 614 N N . ILE A 1 81 ? 31.685 16.975 22.086 1.00 11.05 81 ILE A N 1
ATOM 615 C CA . ILE A 1 81 ? 31.204 16.416 20.822 1.00 11.25 81 ILE A CA 1
ATOM 616 C C . ILE A 1 81 ? 30.771 14.964 21.028 1.00 12.28 81 ILE A C 1
ATOM 617 O O . ILE A 1 81 ? 31.160 14.240 21.948 1.00 11.35 81 ILE A O 1
ATOM 622 N N . THR A 1 82 ? 29.920 14.571 20.045 1.00 11.54 82 THR A N 1
ATOM 623 C CA . THR A 1 82 ? 29.396 13.229 19.969 1.00 10.84 82 THR A CA 1
ATOM 624 C C . THR A 1 82 ? 29.744 12.642 18.585 1.00 12.26 82 THR A C 1
ATOM 625 O O . THR A 1 82 ? 29.388 13.300 17.577 1.00 13.09 82 THR A O 1
ATOM 629 N N . ASP A 1 83 ? 30.387 11.515 18.579 1.00 11.69 83 ASP A N 1
ATOM 630 C CA . ASP A 1 83 ? 30.745 10.833 17.326 1.00 14.07 83 ASP A CA 1
ATOM 631 C C . ASP A 1 83 ? 29.686 9.737 17.085 1.00 13.14 83 ASP A C 1
ATOM 632 O O . ASP A 1 83 ? 29.414 8.993 18.005 1.00 11.48 83 ASP A O 1
ATOM 637 N N . CYS A 1 84 ? 29.17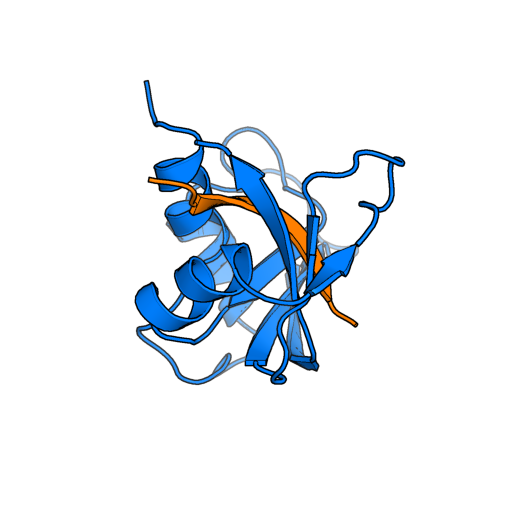7 9.731 15.862 1.00 11.79 84 CYS A N 1
ATOM 638 C CA . CYS A 1 84 ? 28.167 8.800 15.417 1.00 12.20 84 CYS A CA 1
ATOM 639 C C . CYS A 1 84 ? 28.776 7.977 14.273 1.00 13.65 84 CYS A C 1
ATOM 640 O O . CYS A 1 84 ? 29.156 8.579 13.289 1.00 14.87 84 CYS A O 1
ATOM 643 N N . ARG A 1 85 ? 28.813 6.673 14.471 1.00 13.30 85 ARG A N 1
ATOM 644 C CA . ARG A 1 85 ? 29.403 5.792 13.423 1.00 14.87 85 ARG A CA 1
ATOM 645 C C . ARG A 1 85 ? 28.487 4.600 13.277 1.00 15.23 85 ARG A C 1
ATOM 646 O O . ARG A 1 85 ? 27.919 4.013 14.209 1.00 14.35 85 ARG A O 1
ATOM 654 N N . GLU A 1 86 ? 28.281 4.276 11.987 1.00 14.42 86 GLU A N 1
ATOM 655 C CA . GLU A 1 86 ? 27.415 3.171 11.616 1.00 15.41 86 GLU A CA 1
ATOM 656 C C . GLU A 1 86 ? 27.904 1.845 12.197 1.00 16.55 86 GLU A C 1
ATOM 657 O O . GLU A 1 86 ? 29.097 1.555 12.198 1.00 16.61 86 GLU A O 1
ATOM 663 N N . THR A 1 87 ? 26.955 1.079 12.663 1.00 16.53 87 THR A N 1
ATOM 664 C CA . THR A 1 87 ? 27.092 -0.235 13.288 1.00 18.14 87 THR A CA 1
ATOM 665 C C . THR A 1 87 ? 27.011 -1.334 12.251 1.00 16.93 87 THR A C 1
ATOM 666 O O . THR A 1 87 ? 26.481 -1.085 11.146 1.00 17.48 87 THR A O 1
ATOM 670 N N . GLY A 1 88 ? 27.533 -2.501 12.586 1.00 15.85 88 GLY A N 1
ATOM 671 C CA . GLY A 1 88 ? 27.483 -3.642 11.644 1.00 15.37 88 GLY A CA 1
ATOM 672 C C . GLY A 1 88 ? 26.069 -4.060 11.345 1.00 15.83 88 GLY A C 1
ATOM 673 O O . GLY A 1 88 ? 25.820 -4.712 10.302 1.00 17.54 88 GLY A O 1
ATOM 674 N N . SER A 1 89 ? 25.107 -3.718 12.191 1.00 14.92 89 SER A N 1
ATOM 675 C CA . SER A 1 89 ? 23.705 -4.056 12.022 1.00 15.20 89 SER A CA 1
ATOM 676 C C . SER A 1 89 ? 22.896 -3.008 11.286 1.00 16.08 89 SER A C 1
ATOM 677 O O . SER A 1 89 ? 21.673 -3.169 11.097 1.00 17.17 89 SER A O 1
ATOM 680 N N . SER A 1 90 ? 23.559 -1.950 10.888 1.00 15.80 90 SER A N 1
ATOM 681 C CA . SER A 1 90 ? 22.884 -0.848 10.165 1.00 15.18 90 SER A CA 1
ATOM 682 C C . SER A 1 90 ? 22.526 -1.374 8.758 1.00 14.58 90 SER A C 1
ATOM 683 O O . SER A 1 90 ? 23.404 -1.964 8.130 1.00 14.62 90 SER A O 1
ATOM 686 N N . LYS A 1 91 ? 21.305 -1.064 8.395 1.00 15.27 91 LYS A N 1
ATOM 687 C CA . LYS A 1 91 ? 20.769 -1.457 7.062 1.00 15.35 91 LYS A CA 1
ATOM 688 C C . LYS A 1 91 ? 19.587 -0.542 6.741 1.00 13.99 91 LYS A C 1
ATOM 689 O O . LYS A 1 91 ? 18.531 -0.611 7.360 1.00 15.21 91 LYS A O 1
ATOM 695 N N . TYR A 1 92 ? 19.844 0.290 5.767 1.00 13.94 92 TYR A N 1
ATOM 696 C CA . TYR A 1 92 ? 18.878 1.267 5.280 1.00 14.11 92 TYR A CA 1
ATOM 697 C C . TYR A 1 92 ? 17.524 0.610 5.079 1.00 15.17 92 TYR A C 1
ATOM 698 O O . TYR A 1 92 ? 17.491 -0.449 4.452 1.00 15.26 92 TYR A O 1
ATOM 707 N N . PRO A 1 93 ? 16.434 1.189 5.538 1.00 16.67 93 PRO A N 1
ATOM 708 C CA . PRO A 1 93 ? 16.307 2.459 6.227 1.00 16.97 93 PRO A CA 1
ATOM 709 C C . PRO A 1 93 ? 16.446 2.421 7.715 1.00 17.16 93 PRO A C 1
ATOM 710 O O . PRO A 1 93 ? 16.282 3.466 8.351 1.00 17.12 93 PRO A O 1
ATOM 714 N N . ASN A 1 94 ? 16.797 1.250 8.238 1.00 18.26 94 ASN A N 1
ATOM 715 C CA . ASN A 1 94 ? 16.988 1.124 9.717 1.00 18.95 94 ASN A CA 1
ATOM 716 C C . ASN A 1 94 ? 18.480 1.289 9.996 1.00 17.55 94 ASN A C 1
ATOM 717 O O . ASN A 1 94 ? 19.187 0.351 10.286 1.00 17.64 94 ASN A O 1
AT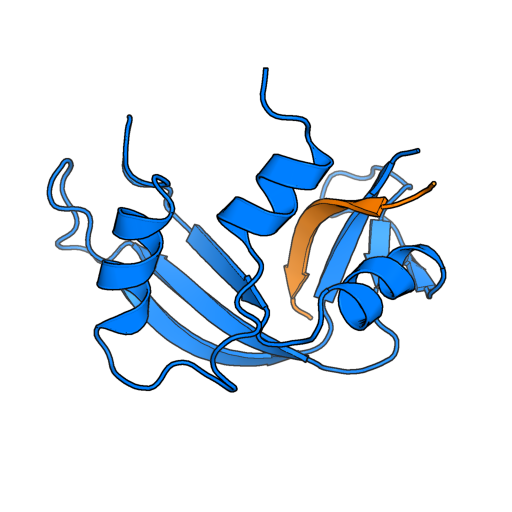OM 722 N N . CYS A 1 95 ? 18.904 2.530 9.834 1.00 16.75 95 CYS A N 1
ATOM 723 C CA . CYS A 1 95 ? 20.297 2.955 10.028 1.00 15.42 95 CYS A CA 1
ATOM 724 C C . CYS A 1 95 ? 20.576 2.829 11.527 1.00 15.52 95 CYS A C 1
ATOM 725 O O . CYS A 1 95 ? 19.689 3.250 12.277 1.00 17.32 95 CYS A O 1
ATOM 728 N N . ALA A 1 96 ? 21.703 2.282 11.867 1.00 14.52 96 ALA A N 1
ATOM 729 C CA . ALA A 1 96 ? 22.055 2.087 13.302 1.00 13.22 96 ALA A CA 1
ATOM 730 C C . ALA A 1 96 ? 23.454 2.663 13.507 1.00 11.58 96 ALA A C 1
ATOM 731 O O . ALA A 1 96 ? 24.340 2.477 12.683 1.00 10.72 96 ALA A O 1
ATOM 733 N N . TYR A 1 97 ? 23.571 3.348 14.628 1.00 11.03 97 TYR A N 1
ATOM 734 C CA . TYR A 1 97 ? 24.818 3.994 15.013 1.00 11.10 97 TYR A CA 1
ATOM 735 C C . TYR A 1 97 ? 25.281 3.706 16.430 1.00 10.98 97 TYR A C 1
ATOM 736 O O . TYR A 1 97 ? 24.492 3.437 17.329 1.00 10.98 97 TYR A O 1
ATOM 745 N N . LYS A 1 98 ? 26.581 3.835 16.542 1.00 11.59 98 LYS A N 1
ATOM 746 C CA . LYS A 1 98 ? 27.239 3.672 17.882 1.00 12.88 98 LYS A CA 1
ATOM 747 C C . LYS A 1 98 ? 27.500 5.124 18.309 1.00 13.20 98 LYS A C 1
ATOM 748 O O . LYS A 1 98 ? 27.964 5.905 17.462 1.00 12.57 98 LYS A O 1
ATOM 754 N N . THR A 1 99 ? 27.191 5.485 19.542 1.00 12.44 99 THR A N 1
ATOM 755 C CA . THR A 1 99 ? 27.393 6.816 20.080 1.00 13.45 99 THR A CA 1
ATOM 756 C C . THR A 1 99 ? 28.665 6.912 20.898 1.00 14.61 99 THR A C 1
ATOM 757 O O . THR A 1 99 ? 28.757 6.067 21.813 1.00 14.25 99 THR A O 1
ATOM 761 N N . THR A 1 100 ? 29.534 7.836 20.607 1.00 15.06 100 THR A N 1
ATOM 762 C CA . THR A 1 100 ? 30.792 8.034 21.342 1.00 17.05 100 THR A CA 1
ATOM 763 C C . THR A 1 100 ? 30.903 9.476 21.795 1.00 16.97 100 THR A C 1
ATOM 764 O O . THR A 1 100 ? 30.884 10.399 20.973 1.00 16.00 100 THR A O 1
ATOM 768 N N . GLN A 1 101 ? 31.030 9.669 23.099 1.00 18.28 101 GLN A N 1
ATOM 769 C CA . GLN A 1 101 ? 31.117 11.066 23.642 1.00 19.40 101 GLN A CA 1
ATOM 770 C C . GLN A 1 101 ? 32.582 11.449 23.704 1.00 19.30 101 GLN A C 1
ATOM 771 O O . GLN A 1 101 ? 33.417 10.519 23.973 1.00 20.94 101 GLN A O 1
ATOM 777 N N . ALA A 1 102 ? 32.902 12.705 23.473 1.00 17.22 102 ALA A N 1
ATOM 778 C CA . ALA A 1 102 ? 34.343 13.088 23.540 1.00 16.31 102 ALA A CA 1
ATOM 779 C C . ALA A 1 102 ? 34.455 14.575 23.762 1.00 16.59 102 ALA A C 1
ATOM 780 O O . ALA A 1 102 ? 33.458 15.297 23.742 1.00 16.82 102 ALA A O 1
ATOM 782 N N . ASN A 1 103 ? 35.664 15.023 23.972 1.00 17.44 103 ASN A N 1
ATOM 783 C CA . ASN A 1 103 ? 36.043 16.439 24.164 1.00 17.11 103 ASN A CA 1
ATOM 784 C C . ASN A 1 103 ? 37.313 16.611 23.323 1.00 16.26 103 ASN A C 1
ATOM 785 O O . ASN A 1 103 ? 38.341 16.057 23.748 1.00 16.47 103 ASN A O 1
ATOM 790 N N . LYS A 1 104 ? 37.192 17.292 22.205 1.00 14.01 104 LYS A N 1
ATOM 791 C CA . LYS A 1 104 ? 38.372 17.467 21.367 1.00 12.83 104 LYS A CA 1
ATOM 792 C C . LYS A 1 104 ? 38.286 18.824 20.681 1.00 12.30 104 LYS A C 1
ATOM 793 O O . LYS A 1 104 ? 37.287 19.501 20.797 1.00 11.90 104 LYS A O 1
ATOM 799 N N . HIS A 1 105 ? 39.329 19.117 19.976 1.00 12.57 105 HIS A N 1
ATOM 800 C CA . HIS A 1 105 ? 39.403 20.351 19.174 1.00 12.68 105 HIS A CA 1
ATOM 801 C C . HIS A 1 105 ? 38.638 19.986 17.867 1.00 12.13 105 HIS A C 1
ATOM 802 O O . HIS A 1 105 ? 38.720 18.821 17.488 1.00 12.12 105 HIS A O 1
ATOM 809 N N . ILE A 1 106 ? 37.961 20.981 17.314 1.00 10.92 106 ILE A N 1
ATOM 810 C CA . ILE A 1 106 ? 37.240 20.717 16.054 1.00 10.06 106 ILE A CA 1
ATOM 811 C C . ILE A 1 106 ? 37.931 21.482 14.933 1.00 10.34 106 ILE A C 1
ATOM 812 O O . ILE A 1 106 ? 38.586 22.496 15.132 1.00 10.21 106 ILE A O 1
ATOM 817 N N . ILE A 1 107 ? 37.794 20.946 13.727 1.00 10.30 107 ILE A N 1
ATOM 818 C CA . ILE A 1 107 ? 38.352 21.514 12.511 1.00 10.12 107 ILE A CA 1
ATOM 819 C C . ILE A 1 107 ? 37.174 21.636 11.502 1.00 9.72 107 ILE A C 1
ATOM 820 O O . ILE A 1 107 ? 36.607 20.611 11.103 1.00 10.21 107 ILE A O 1
ATOM 825 N N . VAL A 1 108 ? 36.915 22.895 11.177 1.00 10.23 108 VAL A N 1
ATOM 826 C CA . VAL A 1 108 ? 35.818 23.202 10.232 1.00 9.62 108 VAL A CA 1
ATOM 827 C C . VAL A 1 108 ? 36.368 23.953 9.041 1.00 9.67 108 VAL A C 1
ATOM 828 O O . VAL A 1 108 ? 37.448 24.542 9.069 1.00 10.19 108 VAL A O 1
ATOM 832 N N . ALA A 1 109 ? 35.594 23.896 7.958 1.00 10.36 109 ALA A N 1
ATOM 833 C CA . ALA A 1 109 ? 35.883 24.633 6.712 1.00 11.27 109 ALA A CA 1
ATOM 834 C C . ALA A 1 109 ? 34.899 25.837 6.818 1.00 12.48 109 ALA A C 1
ATOM 835 O O . ALA A 1 109 ? 33.716 25.630 7.208 1.00 12.30 109 ALA A O 1
ATOM 837 N N . CYS A 1 110 ? 35.405 27.004 6.503 1.00 12.39 110 CYS A N 1
ATOM 838 C CA . CYS A 1 110 ? 34.588 28.222 6.547 1.00 13.57 110 CYS A CA 1
ATOM 839 C C . CYS A 1 110 ? 34.501 28.899 5.182 1.00 14.88 110 CYS A C 1
ATOM 840 O O . CYS A 1 110 ? 35.466 28.889 4.410 1.00 15.60 110 CYS A O 1
ATOM 843 N N . GLU A 1 111 ? 33.337 29.483 5.002 1.00 16.19 111 GLU A N 1
ATOM 844 C CA . GLU A 1 111 ? 33.074 30.214 3.740 1.00 19.04 111 GLU A CA 1
ATOM 845 C C . GLU A 1 111 ? 32.331 31.494 4.054 1.00 22.05 111 GLU A C 1
ATOM 846 O O . GLU A 1 111 ? 31.655 31.602 5.076 1.00 20.78 111 GLU A O 1
ATOM 852 N N . GLY A 1 112 ? 32.528 32.427 3.113 1.00 25.79 112 GLY A N 1
ATOM 853 C CA . GLY A 1 112 ? 31.842 33.759 3.279 1.00 31.28 112 GLY A CA 1
ATOM 854 C C . GLY A 1 112 ? 32.278 34.494 1.973 1.00 35.66 112 GLY A C 1
ATOM 855 O O . GLY A 1 112 ? 33.559 34.761 2.079 1.00 38.71 112 GLY A O 1
ATOM 856 N N . PRO B 2 1 ? 28.900 37.036 6.314 1.00 28.96 114 PRO B N 1
ATOM 857 C CA . PRO B 2 1 ? 29.944 36.752 7.329 1.00 27.39 114 PRO B CA 1
ATOM 858 C C . PRO B 2 1 ? 30.594 35.405 7.051 1.00 25.32 114 PRO B C 1
ATOM 859 O O . PRO B 2 1 ? 29.951 34.557 6.397 1.00 25.83 114 PRO B O 1
ATOM 863 N N . TYR B 2 2 ? 31.766 35.190 7.546 1.00 23.40 115 TYR B N 1
ATOM 864 C CA . TYR B 2 2 ? 32.546 33.921 7.361 1.00 21.87 115 TYR B CA 1
ATOM 865 C C . TYR B 2 2 ? 32.102 32.882 8.356 1.00 20.28 115 TYR B C 1
ATOM 866 O O . TYR B 2 2 ? 32.438 33.028 9.563 1.00 21.10 115 TYR B O 1
ATOM 875 N N . VAL B 2 3 ? 31.378 31.845 7.945 1.00 16.51 116 VAL B N 1
ATOM 876 C CA . VAL B 2 3 ? 30.878 30.796 8.854 1.00 13.88 116 VAL B CA 1
ATOM 877 C C . VAL B 2 3 ? 31.262 29.384 8.457 1.00 12.17 116 VAL B C 1
ATOM 878 O O . VAL B 2 3 ? 31.663 29.145 7.300 1.00 12.74 116 VAL B O 1
ATOM 882 N N . PRO B 2 4 ? 31.125 28.457 9.392 1.00 11.72 117 PRO B N 1
ATOM 883 C CA . PRO B 2 4 ? 31.427 27.029 9.140 1.00 11.19 117 PRO B CA 1
ATOM 884 C C . PRO B 2 4 ? 30.423 26.419 8.163 1.00 12.25 117 PRO B C 1
ATOM 885 O O . PRO B 2 4 ? 29.155 26.518 8.278 1.00 11.71 117 PRO B O 1
ATOM 889 N N . VAL B 2 5 ? 30.957 25.721 7.201 1.00 10.54 118 VAL B N 1
ATOM 890 C CA . VAL B 2 5 ? 30.191 25.060 6.119 1.00 12.54 118 VAL B CA 1
ATOM 891 C C . VAL B 2 5 ? 30.410 23.591 5.978 1.00 13.01 118 VAL B C 1
ATOM 892 O O . VAL B 2 5 ? 29.725 22.841 5.288 1.00 12.71 118 VAL B O 1
ATOM 896 N N . HIS B 2 6 ? 31.420 23.085 6.715 1.00 13.23 119 HIS B N 1
ATOM 897 C CA . HIS B 2 6 ? 31.803 21.657 6.702 1.00 12.09 119 HIS B CA 1
ATOM 898 C C . HIS B 2 6 ? 32.553 21.304 7.979 1.00 10.58 119 HIS B C 1
ATOM 899 O O . HIS B 2 6 ? 33.348 22.088 8.430 1.00 9.22 119 HIS B O 1
ATOM 906 N N . PHE B 2 7 ? 32.304 20.150 8.496 1.00 10.75 120 PHE B N 1
ATOM 907 C CA . PHE B 2 7 ? 32.966 19.605 9.695 1.00 11.59 120 PHE B CA 1
ATOM 908 C C . PHE B 2 7 ? 34.096 18.727 9.120 1.00 11.62 120 PHE B C 1
ATOM 909 O O . PHE B 2 7 ? 33.783 17.715 8.437 1.00 12.27 120 PHE B O 1
ATOM 917 N N . ASP B 2 8 ? 35.325 19.104 9.393 1.00 10.91 121 ASP B N 1
ATOM 918 C CA . ASP B 2 8 ? 36.424 18.325 8.794 1.00 11.63 121 ASP B CA 1
ATOM 919 C C . ASP B 2 8 ? 36.997 17.220 9.614 1.00 12.63 121 ASP B C 1
ATOM 920 O O . ASP B 2 8 ? 37.349 16.143 9.074 1.00 14.94 121 ASP B O 1
ATOM 925 N N . ALA B 2 9 ? 37.167 17.437 10.902 1.00 12.69 122 ALA B N 1
ATOM 926 C CA . ALA B 2 9 ? 37.763 16.513 11.831 1.00 13.40 122 ALA B CA 1
ATOM 927 C C . ALA B 2 9 ? 37.779 17.019 13.260 1.00 12.40 122 ALA B C 1
ATOM 928 O O . ALA B 2 9 ? 37.583 18.202 13.530 1.00 12.21 122 ALA B O 1
ATOM 930 N N . SER B 2 10 ? 37.989 16.069 14.148 1.00 14.24 123 SER B N 1
ATOM 931 C CA . SER B 2 10 ? 38.081 16.341 15.596 1.00 16.10 123 SER B CA 1
ATOM 932 C C . SER B 2 10 ? 39.542 15.927 15.900 1.00 18.20 123 SER B C 1
ATOM 933 O O . SER B 2 10 ? 39.986 14.886 15.348 1.00 18.82 123 SER B O 1
ATOM 936 N N . VAL B 2 11 ? 40.147 16.733 16.715 1.00 19.17 124 VAL B N 1
ATOM 937 C CA . VAL B 2 11 ? 41.610 16.405 17.033 1.00 22.51 124 VAL B CA 1
ATOM 938 C C . VAL B 2 11 ? 41.729 16.508 18.534 1.00 23.51 124 VAL B C 1
ATOM 939 O O . VAL B 2 11 ? 42.416 15.612 19.107 1.00 24.37 124 VAL B O 1
#

CATH classification: 3.10.130.10

InterPro domains:
  IPR001427 Pancreatic ribonuclease [PR00794] (52-71)
  IPR001427 Pancreatic ribonuclease [PR00794] (72-91)
  IPR001427 Pancreatic ribonuclease [PR00794] (97-115)
  IPR001427 Pancreatic ribonuclease [PR00794] (119-141)
  IPR001427 Pancreatic ribonuclease [PTHR11437] (7-149)
  IPR023411 Ribonuclease A, active site [PS00127] (66-72)
  IPR023412 Ribonuclease A-domain [PF00074] (30-147)
  IPR023412 Ribonuclease A-domain [SM00092] (27-150)
  IPR036816 Ribonuclease A-like domain superfamily [G3DSA:3.10.130.10] (26-150)
  IPR036816 Ribonuclease A-like domain superfamily [SSF54076] (27-150)

Nearest PDB structures (foldseek):
  3rsd-assembly1_A  TM=1.007E+00  e=1.451E-21  Bos taurus
  2apq-assembly1_A  TM=9.976E-01  e=2.130E-21  Bos taurus
  1izq-assembly1_A  TM=9.971E-01  e=2.752E-21  Bos taurus
  3srn-assembly1_A  TM=9.946E-01  e=3.127E-21  Bos taurus
  4n4c-assembly1_B  TM=9.968E-01  e=2.274E-20  Bos taurus

Organism: Bos taurus (NCBI:txid9913)

Sequence (123 aa):
KETAAAKFERQHMDSSTSAASSSNYCNQMMKSRNLTKDRCKPVNTFVHESLADVQAVCSQKNVACKNGQTNCYQSYSTMSITDCRETGSSKYPNCAYKTTQANKHIIVACEGPYVPVHFDASV

B-factor: mean 17.65, std 8.37, range [7.66, 60.45]

Secondary structure (DSSP, 8-state):
---HHHHHHHHHB-TT-SS--STTHHHHHHHHTTTTSSS--SEEEEE-S-HHHHHGGGGSEEE--TTS-S-EEE-SS-EEEEEEEE-TT-BTTB--EEEEEEEE-EEEEEE-/--EEEEEEEE-